Protein AF-A0AAT9GQH7-F1 (afdb_monomer)

Radius of gyration: 14.43 Å; Cα contacts (8 Å, |Δi|>4): 25; chains: 1; bounding box: 40×11×41 Å

Structure (mmCIF, N/CA/C/O backbone):
data_AF-A0AAT9GQH7-F1
#
_entry.id   AF-A0AAT9GQH7-F1
#
loop_
_atom_site.group_PDB
_atom_site.id
_atom_site.type_symbol
_atom_site.label_atom_id
_atom_site.label_alt_id
_atom_site.label_comp_id
_atom_site.label_asym_id
_atom_site.label_entity_id
_atom_site.label_seq_id
_atom_site.pdbx_PDB_ins_code
_atom_site.Cartn_x
_atom_site.Cartn_y
_atom_site.Cartn_z
_atom_site.occupancy
_atom_site.B_iso_or_equiv
_atom_site.auth_seq_id
_atom_site.auth_comp_id
_atom_site.auth_asym_id
_atom_site.auth_atom_id
_atom_site.pdbx_PDB_model_num
ATOM 1 N N . MET A 1 1 ? -27.029 3.716 5.736 1.00 59.22 1 MET A N 1
ATOM 2 C CA . MET A 1 1 ? -26.148 3.638 6.926 1.00 59.22 1 MET A CA 1
ATOM 3 C C . MET A 1 1 ? -24.811 4.281 6.576 1.00 59.22 1 MET A C 1
ATOM 5 O O . MET A 1 1 ? -24.301 3.985 5.505 1.00 59.22 1 MET A O 1
ATOM 9 N N . LYS A 1 2 ? -24.273 5.195 7.398 1.00 79.38 2 LYS A N 1
ATOM 10 C CA . LYS A 1 2 ? -22.927 5.759 7.172 1.00 79.38 2 LYS A CA 1
ATOM 11 C C . LYS A 1 2 ? -21.887 4.724 7.609 1.00 79.38 2 LYS A C 1
ATOM 13 O O . LYS A 1 2 ? -22.000 4.195 8.711 1.00 79.38 2 LYS A O 1
ATOM 18 N N . LEU A 1 3 ? -20.917 4.420 6.749 1.00 78.75 3 LEU A N 1
ATOM 19 C CA . LEU A 1 3 ? -19.838 3.491 7.088 1.00 78.75 3 LEU A CA 1
ATOM 20 C C . LEU A 1 3 ? -18.914 4.134 8.135 1.00 78.75 3 LEU A C 1
ATOM 22 O O . LEU A 1 3 ? -18.633 5.333 8.036 1.00 78.75 3 LEU A O 1
ATOM 26 N N . PRO A 1 4 ? -18.431 3.374 9.132 1.00 86.62 4 PRO A N 1
ATOM 27 C CA . PRO A 1 4 ? -17.486 3.903 10.100 1.00 86.62 4 PRO A CA 1
ATOM 28 C C . PRO A 1 4 ? -16.155 4.256 9.405 1.00 86.62 4 PRO A C 1
ATOM 30 O O . PRO A 1 4 ? -15.715 3.511 8.524 1.00 86.62 4 PRO A O 1
ATOM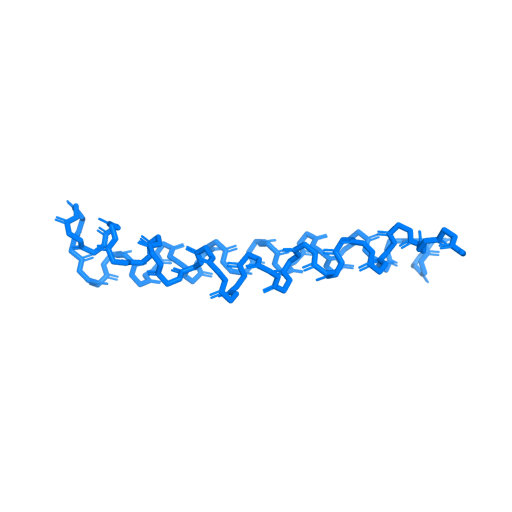 33 N N . PRO A 1 5 ? -15.466 5.342 9.808 1.00 83.81 5 PRO A N 1
ATOM 34 C CA . PRO A 1 5 ? -14.229 5.797 9.161 1.00 83.81 5 PRO A CA 1
ATOM 35 C C . PRO A 1 5 ? -13.134 4.726 9.072 1.00 83.81 5 PRO A C 1
ATOM 37 O O . PRO A 1 5 ? -12.415 4.668 8.081 1.00 83.81 5 PRO A O 1
ATOM 40 N N . ARG A 1 6 ? -13.046 3.838 10.076 1.00 86.25 6 ARG A N 1
ATOM 41 C CA . ARG A 1 6 ? -12.103 2.705 10.101 1.00 86.25 6 ARG A CA 1
ATOM 42 C C . ARG A 1 6 ? -12.333 1.740 8.934 1.00 86.25 6 ARG A C 1
ATOM 44 O O . ARG A 1 6 ? -11.388 1.331 8.271 1.00 86.25 6 ARG A O 1
ATOM 51 N N . LEU A 1 7 ? -13.598 1.418 8.659 1.00 85.75 7 LEU A N 1
ATOM 52 C CA . LEU A 1 7 ? -13.982 0.539 7.556 1.00 85.75 7 LEU A CA 1
ATOM 53 C C . LEU A 1 7 ? -13.733 1.216 6.204 1.00 85.75 7 LEU A C 1
ATOM 55 O O . LEU A 1 7 ? -13.295 0.568 5.264 1.00 85.75 7 LEU A O 1
ATOM 59 N N . LEU A 1 8 ? -13.959 2.527 6.125 1.00 87.75 8 LEU A N 1
ATOM 60 C CA . LEU A 1 8 ? -1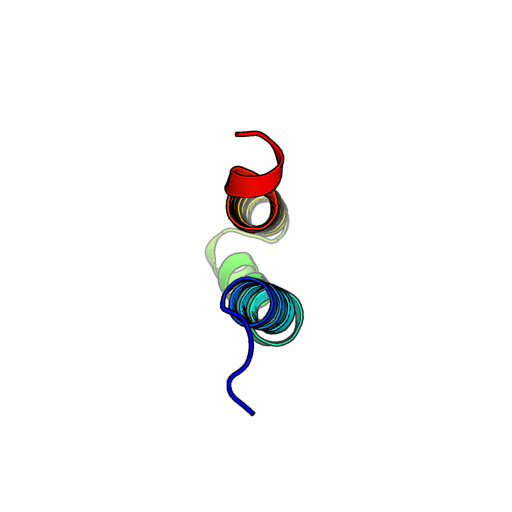3.698 3.324 4.927 1.00 87.75 8 LEU A CA 1
ATOM 61 C C . LEU A 1 8 ? -12.199 3.339 4.579 1.00 87.75 8 LEU A C 1
ATOM 63 O O . LEU A 1 8 ? -11.839 3.099 3.430 1.00 87.75 8 LEU A O 1
ATOM 67 N N . PHE A 1 9 ? -11.329 3.521 5.579 1.00 85.81 9 PHE A N 1
ATOM 68 C CA . PHE A 1 9 ? -9.875 3.405 5.420 1.00 85.81 9 PHE A CA 1
ATOM 69 C C . PHE A 1 9 ? -9.444 2.005 4.981 1.00 85.81 9 PHE A C 1
ATOM 71 O O . PHE A 1 9 ? -8.678 1.879 4.031 1.00 85.81 9 PHE A O 1
ATOM 78 N N . LEU A 1 10 ? -9.977 0.958 5.619 1.00 88.62 10 LEU A N 1
ATOM 79 C CA . LEU A 1 10 ? -9.691 -0.425 5.234 1.00 88.62 10 LEU A CA 1
ATOM 80 C C . LEU A 1 10 ? -10.056 -0.684 3.763 1.00 88.62 10 LEU A C 1
ATOM 82 O O . LEU A 1 10 ? -9.259 -1.253 3.021 1.00 88.62 10 LEU A O 1
ATOM 86 N N . ILE A 1 11 ? -11.235 -0.226 3.330 1.00 90.25 11 ILE A N 1
ATOM 87 C CA . ILE A 1 11 ? -11.698 -0.363 1.943 1.00 90.25 11 ILE A CA 1
ATOM 88 C C . ILE A 1 11 ? -10.755 0.365 0.979 1.00 90.25 11 ILE A C 1
ATOM 90 O O . ILE A 1 11 ? -10.371 -0.214 -0.033 1.00 90.25 11 ILE A O 1
ATOM 94 N N . ILE A 1 12 ? -10.349 1.601 1.287 1.00 89.56 12 ILE A N 1
ATOM 95 C CA . ILE A 1 12 ? -9.411 2.365 0.448 1.00 89.56 12 ILE A CA 1
ATOM 96 C C . ILE A 1 12 ? -8.075 1.628 0.319 1.00 89.56 12 ILE A C 1
ATOM 98 O O . ILE A 1 12 ? -7.559 1.490 -0.789 1.00 89.56 12 ILE A O 1
ATOM 102 N N . THR A 1 13 ? -7.539 1.110 1.424 1.00 89.31 13 THR A N 1
ATOM 103 C CA . THR A 1 13 ? -6.285 0.350 1.425 1.00 89.31 13 THR A CA 1
ATOM 104 C C . THR A 1 13 ? -6.398 -0.909 0.567 1.00 89.31 13 THR A C 1
ATOM 106 O O . THR A 1 13 ? -5.542 -1.155 -0.280 1.00 89.31 13 THR A O 1
ATOM 109 N N . VAL A 1 14 ? -7.487 -1.672 0.698 1.00 90.00 14 VAL A N 1
ATOM 110 C CA . VAL A 1 14 ? -7.737 -2.857 -0.141 1.00 90.00 14 VAL A CA 1
ATOM 111 C C . VAL A 1 14 ? -7.867 -2.482 -1.621 1.00 90.00 14 VAL A C 1
ATOM 113 O O . VAL A 1 14 ? -7.270 -3.137 -2.476 1.00 90.00 14 VAL A O 1
ATOM 116 N N .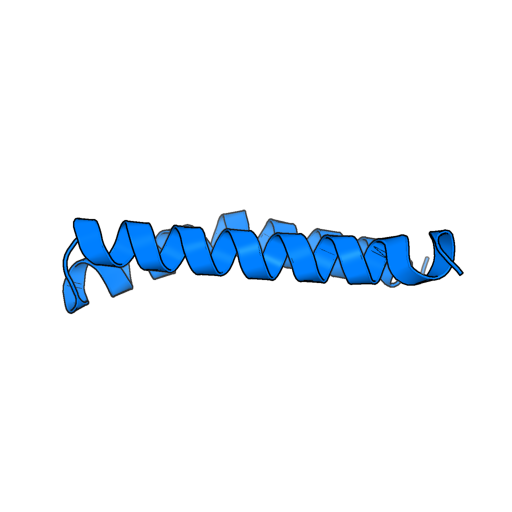 LEU A 1 15 ? -8.592 -1.406 -1.940 1.00 91.06 15 LEU A N 1
ATOM 117 C CA . LEU A 1 15 ? -8.730 -0.921 -3.315 1.00 91.06 15 LEU A CA 1
ATOM 118 C C . LEU A 1 15 ? -7.389 -0.492 -3.911 1.00 91.06 15 LEU A C 1
ATOM 120 O O . LEU A 1 15 ? -7.128 -0.783 -5.076 1.00 91.06 15 LEU A O 1
ATOM 124 N N . PHE A 1 16 ? -6.516 0.138 -3.125 1.00 89.88 16 PHE A N 1
ATOM 125 C CA . PHE A 1 16 ? -5.161 0.459 -3.566 1.00 89.88 16 PHE A CA 1
ATOM 126 C C . PHE A 1 16 ? -4.391 -0.808 -3.964 1.00 89.88 16 PHE A C 1
ATOM 128 O O . PHE A 1 16 ? -3.817 -0.865 -5.054 1.00 89.88 16 PHE A O 1
ATOM 135 N N . PHE A 1 17 ? -4.431 -1.852 -3.132 1.00 86.81 17 PHE A N 1
ATOM 136 C CA . PHE A 1 17 ? -3.751 -3.115 -3.427 1.00 86.81 17 PHE A CA 1
ATOM 137 C C . PHE A 1 17 ? -4.297 -3.813 -4.677 1.00 86.81 17 PHE A C 1
ATOM 139 O O . PHE A 1 17 ? -3.510 -4.308 -5.480 1.00 86.81 17 PHE A O 1
ATOM 146 N N . ILE A 1 18 ? -5.616 -3.825 -4.877 1.00 86.69 18 ILE A N 1
ATOM 147 C CA . ILE A 1 18 ? -6.235 -4.553 -5.996 1.00 86.69 18 ILE A CA 1
ATOM 148 C C . ILE A 1 18 ? -6.158 -3.762 -7.306 1.00 86.69 18 ILE A C 1
ATOM 150 O O . ILE A 1 18 ? -5.823 -4.324 -8.346 1.00 86.69 18 ILE A O 1
ATOM 154 N N . ALA A 1 19 ? -6.478 -2.467 -7.273 1.00 87.75 19 ALA A N 1
ATOM 155 C CA . ALA A 1 19 ? -6.690 -1.679 -8.485 1.00 87.75 19 ALA A CA 1
ATOM 156 C C . ALA A 1 19 ? -5.477 -0.834 -8.890 1.00 87.75 19 ALA A C 1
ATOM 158 O O . ALA A 1 19 ? -5.268 -0.602 -10.077 1.00 87.75 19 ALA A O 1
ATOM 159 N N . ILE A 1 20 ? -4.685 -0.358 -7.925 1.00 87.56 20 ILE A N 1
ATOM 160 C CA . ILE A 1 20 ? -3.611 0.615 -8.188 1.00 87.56 20 ILE A CA 1
ATOM 161 C C . ILE A 1 20 ? -2.245 -0.067 -8.206 1.00 87.56 20 ILE A C 1
ATOM 163 O O . ILE A 1 20 ? -1.379 0.296 -9.001 1.00 87.56 20 ILE A O 1
ATOM 167 N N . SER A 1 21 ? -2.050 -1.084 -7.367 1.00 87.06 21 SER A N 1
ATOM 168 C CA . SER A 1 21 ? -0.725 -1.660 -7.152 1.00 87.06 21 SER A CA 1
ATOM 169 C C . SER A 1 21 ? -0.154 -2.376 -8.382 1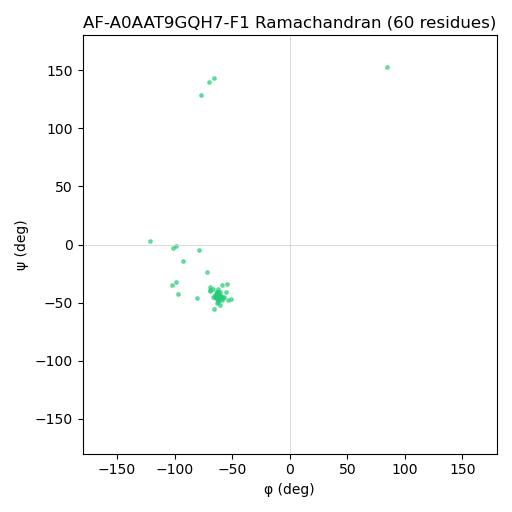.00 87.06 21 SER A C 1
ATOM 171 O O . SER A 1 21 ? 1.030 -2.227 -8.678 1.00 87.06 21 SER A O 1
ATOM 173 N N . LEU A 1 22 ? -0.999 -3.085 -9.136 1.00 82.69 22 LEU A N 1
ATOM 174 C CA . LEU A 1 22 ? -0.611 -3.776 -10.365 1.00 82.69 22 LEU A CA 1
ATOM 175 C C . LEU A 1 22 ? -0.183 -2.783 -11.462 1.00 82.69 22 LEU A C 1
ATOM 177 O O . LEU A 1 22 ? 0.959 -2.882 -11.916 1.00 82.69 22 LEU A O 1
ATOM 181 N N . PRO A 1 23 ? -1.013 -1.793 -11.857 1.00 86.94 23 PRO A N 1
ATOM 182 C CA . PRO A 1 23 ? -0.599 -0.763 -12.813 1.00 86.94 23 PRO A CA 1
ATOM 183 C C . PRO A 1 23 ? 0.663 -0.011 -12.387 1.00 86.94 23 PRO A C 1
ATOM 185 O O . PRO A 1 23 ? 1.540 0.238 -13.215 1.00 86.94 23 PRO A O 1
ATOM 188 N N . LEU A 1 24 ? 0.778 0.316 -11.096 1.00 87.88 24 LEU A N 1
ATOM 189 C CA . LEU A 1 24 ? 1.939 1.018 -10.557 1.00 87.88 24 LEU A CA 1
ATOM 190 C C . LEU A 1 24 ? 3.215 0.181 -10.693 1.00 87.88 24 LEU A C 1
ATOM 192 O O . LEU A 1 24 ? 4.240 0.706 -11.11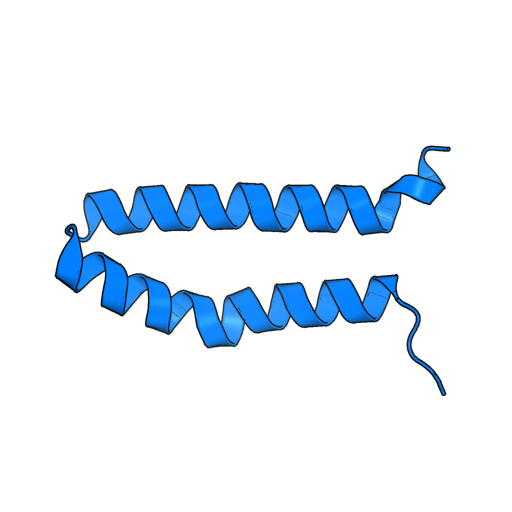9 1.00 87.88 24 LEU A O 1
ATOM 196 N N . ASN A 1 25 ? 3.145 -1.120 -10.403 1.00 88.12 25 ASN A N 1
ATOM 197 C CA . ASN A 1 25 ? 4.289 -2.013 -10.550 1.00 88.12 25 ASN A CA 1
ATOM 198 C C . ASN A 1 25 ? 4.748 -2.129 -12.011 1.00 88.12 25 ASN A C 1
ATOM 200 O O . ASN A 1 25 ? 5.949 -2.090 -12.272 1.00 88.12 25 ASN A O 1
ATOM 204 N N . TYR A 1 26 ? 3.819 -2.218 -12.969 1.00 87.94 26 TYR A N 1
ATOM 205 C CA . TYR A 1 26 ? 4.164 -2.233 -14.397 1.00 87.94 26 TYR A CA 1
ATOM 206 C C . TYR A 1 26 ? 4.819 -0.921 -14.844 1.00 87.94 26 TYR A C 1
ATOM 208 O O . TYR A 1 26 ? 5.866 -0.948 -15.494 1.00 87.94 26 TYR A O 1
ATOM 216 N N . ALA A 1 27 ? 4.245 0.221 -14.455 1.00 90.31 27 ALA A N 1
ATOM 217 C CA . ALA A 1 27 ? 4.792 1.532 -14.788 1.00 90.31 27 ALA A CA 1
ATOM 218 C C . ALA A 1 27 ? 6.195 1.730 -14.190 1.00 90.31 27 ALA A C 1
ATOM 220 O O . ALA A 1 27 ? 7.126 2.099 -14.906 1.00 90.31 27 ALA A O 1
ATOM 221 N N . LEU A 1 28 ? 6.380 1.413 -12.904 1.00 91.00 28 LEU A N 1
ATOM 222 C CA . LEU A 1 28 ? 7.679 1.520 -12.237 1.00 91.00 28 LEU A CA 1
ATOM 223 C C . LEU A 1 28 ? 8.704 0.550 -12.825 1.00 91.00 28 LEU A C 1
ATOM 225 O O . LEU A 1 28 ? 9.830 0.954 -13.100 1.00 91.00 28 LEU A O 1
ATOM 229 N N . SER A 1 29 ? 8.314 -0.697 -13.093 1.00 92.12 29 SER A N 1
ATOM 230 C CA . SER A 1 29 ? 9.211 -1.690 -13.699 1.00 92.12 29 SER A CA 1
ATOM 231 C C . SER A 1 29 ? 9.746 -1.229 -15.055 1.00 92.12 29 SER A C 1
ATOM 233 O O . SER A 1 29 ? 10.908 -1.485 -15.363 1.00 92.12 29 SER A O 1
ATOM 235 N N . SER A 1 30 ? 8.933 -0.508 -15.838 1.00 89.31 30 SER A N 1
ATOM 236 C CA . SER A 1 30 ? 9.356 0.063 -17.124 1.00 89.31 30 SER A CA 1
ATOM 237 C C . SER A 1 30 ? 10.321 1.250 -16.998 1.00 89.31 30 SER A C 1
ATOM 239 O O . SER A 1 30 ? 11.075 1.517 -17.929 1.00 89.31 30 SER A O 1
ATOM 241 N N . LEU A 1 31 ? 10.320 1.946 -15.854 1.00 92.56 31 LEU A N 1
ATOM 242 C CA . LEU A 1 31 ? 11.107 3.161 -15.634 1.00 92.56 31 LEU A CA 1
ATOM 243 C C . LEU A 1 31 ? 12.436 2.892 -14.917 1.00 92.56 31 LEU A C 1
ATOM 245 O O . LEU A 1 31 ? 13.453 3.482 -15.271 1.00 92.56 31 LEU A O 1
ATOM 249 N N . ILE A 1 32 ? 12.424 2.031 -13.894 1.00 91.88 32 ILE A N 1
ATOM 250 C CA . ILE A 1 32 ? 13.568 1.820 -12.985 1.00 91.88 32 ILE A CA 1
ATOM 251 C C . ILE A 1 32 ? 14.074 0.371 -12.952 1.00 91.88 32 ILE A C 1
ATOM 253 O O . ILE A 1 32 ? 15.002 0.063 -12.203 1.00 91.88 32 ILE A O 1
ATOM 257 N N . GLY A 1 33 ? 13.489 -0.514 -13.766 1.00 91.88 33 GLY A N 1
ATOM 258 C CA . GLY A 1 33 ? 13.786 -1.945 -13.785 1.00 91.88 33 GLY A CA 1
ATOM 259 C C . GLY A 1 33 ? 12.999 -2.738 -12.735 1.00 91.88 33 GLY A C 1
ATOM 260 O O . GLY A 1 33 ? 12.610 -2.216 -11.690 1.00 91.88 33 GLY A O 1
ATOM 261 N N . VAL A 1 34 ? 12.762 -4.022 -13.023 1.00 90.88 34 VAL A N 1
ATOM 262 C CA . VAL A 1 34 ? 11.883 -4.909 -12.232 1.00 90.88 34 VAL A CA 1
ATOM 263 C C . VAL A 1 34 ? 12.390 -5.108 -10.799 1.00 90.88 34 VAL A C 1
ATOM 265 O O . VAL A 1 34 ? 11.600 -5.087 -9.856 1.00 90.88 34 VAL A O 1
ATOM 268 N N . GLU A 1 35 ? 13.703 -5.267 -10.618 1.00 88.12 35 GLU A N 1
ATOM 269 C CA . GLU A 1 35 ? 14.326 -5.488 -9.304 1.00 88.12 35 GLU A CA 1
ATOM 270 C C . GLU A 1 35 ? 14.095 -4.291 -8.369 1.00 88.12 35 GLU A C 1
ATOM 272 O O . GLU A 1 35 ? 13.589 -4.443 -7.255 1.00 88.12 35 GLU A O 1
ATOM 277 N N . ASN A 1 36 ? 14.370 -3.080 -8.864 1.00 90.50 36 ASN A N 1
ATOM 278 C CA . ASN A 1 36 ? 14.178 -1.845 -8.107 1.00 90.50 36 ASN A CA 1
ATOM 279 C C . ASN A 1 36 ? 12.691 -1.541 -7.88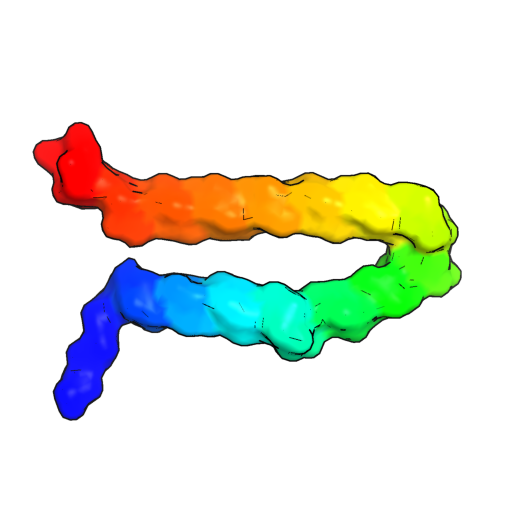2 1.00 90.50 36 ASN A C 1
ATOM 281 O O . ASN A 1 36 ? 12.305 -1.135 -6.786 1.00 90.50 36 ASN A O 1
ATOM 285 N N . ALA A 1 37 ? 11.840 -1.771 -8.887 1.00 91.69 37 ALA A N 1
ATOM 286 C CA . ALA A 1 37 ? 10.395 -1.590 -8.761 1.00 91.69 37 ALA A CA 1
ATOM 287 C C . ALA A 1 37 ? 9.798 -2.504 -7.684 1.00 91.69 37 ALA A C 1
ATOM 289 O O . ALA A 1 37 ? 8.995 -2.047 -6.873 1.00 91.69 37 ALA A O 1
ATOM 290 N N . THR A 1 38 ? 10.256 -3.755 -7.604 1.00 89.00 38 THR A N 1
ATOM 291 C CA . THR A 1 38 ? 9.823 -4.702 -6.568 1.00 89.00 38 THR A CA 1
ATOM 292 C C . THR A 1 38 ? 10.163 -4.191 -5.166 1.00 89.00 38 THR A C 1
ATOM 294 O O . THR A 1 38 ? 9.303 -4.199 -4.283 1.00 89.00 38 THR A O 1
ATOM 297 N N . ALA A 1 39 ? 11.385 -3.686 -4.961 1.00 89.38 39 ALA A N 1
ATOM 298 C CA 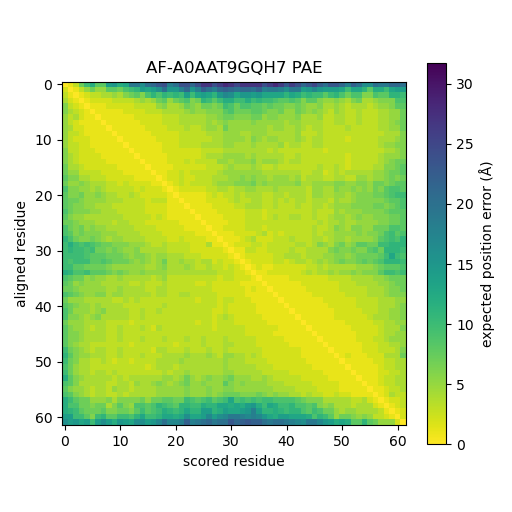. ALA A 1 39 ? 11.802 -3.115 -3.680 1.00 89.38 39 ALA A CA 1
ATOM 299 C C . ALA A 1 39 ? 10.976 -1.872 -3.296 1.00 89.38 39 ALA A C 1
ATOM 301 O O . ALA A 1 39 ? 10.532 -1.747 -2.152 1.00 89.38 39 ALA A O 1
AT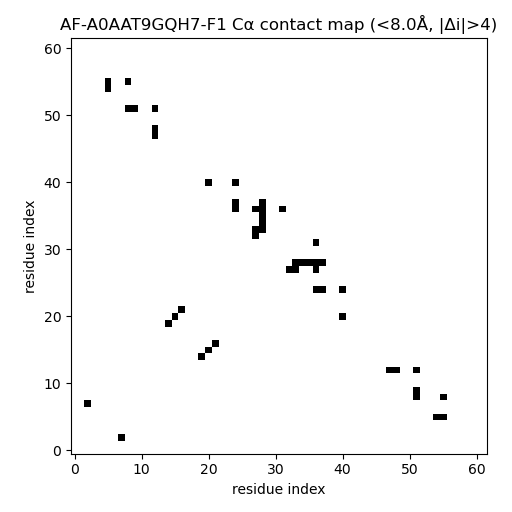OM 302 N N . VAL A 1 40 ? 10.713 -0.979 -4.257 1.00 90.12 40 VAL A N 1
ATOM 303 C CA . VAL A 1 40 ? 9.885 0.222 -4.048 1.00 90.12 40 VAL A CA 1
ATOM 304 C C . VAL A 1 40 ? 8.445 -0.152 -3.695 1.00 90.12 40 VAL A C 1
ATOM 306 O O . VAL A 1 40 ? 7.890 0.384 -2.734 1.00 90.12 40 VAL A O 1
ATOM 309 N N . MET A 1 41 ? 7.844 -1.099 -4.418 1.00 90.62 41 MET A N 1
ATOM 310 C CA . MET A 1 41 ? 6.481 -1.558 -4.143 1.00 90.62 41 MET A CA 1
ATOM 311 C C . MET A 1 41 ? 6.375 -2.215 -2.766 1.00 90.62 41 MET A C 1
ATOM 313 O O . MET A 1 41 ? 5.447 -1.907 -2.019 1.00 90.62 41 MET A O 1
ATOM 317 N N . ALA A 1 42 ? 7.353 -3.040 -2.381 1.00 88.94 42 ALA A N 1
ATOM 318 C CA . ALA A 1 42 ? 7.405 -3.628 -1.045 1.00 88.94 42 ALA A CA 1
ATOM 319 C C . ALA A 1 42 ? 7.468 -2.552 0.055 1.00 88.94 42 ALA A C 1
ATOM 321 O O . ALA A 1 42 ? 6.721 -2.628 1.033 1.00 88.94 42 ALA A O 1
ATOM 322 N N . ALA A 1 43 ? 8.296 -1.516 -0.122 1.00 92.25 43 ALA A N 1
ATOM 323 C CA . ALA A 1 43 ? 8.375 -0.398 0.818 1.00 92.25 43 ALA A CA 1
ATOM 324 C C . ALA A 1 43 ? 7.039 0.357 0.928 1.00 92.25 43 ALA A C 1
ATOM 326 O O . ALA A 1 43 ? 6.563 0.608 2.039 1.00 92.25 43 ALA A O 1
ATOM 327 N N . ILE A 1 44 ? 6.394 0.657 -0.206 1.00 91.06 44 ILE A N 1
ATOM 328 C CA . ILE A 1 44 ? 5.067 1.292 -0.237 1.00 91.06 44 ILE A CA 1
ATOM 329 C C . ILE A 1 44 ? 4.055 0.436 0.528 1.00 91.06 44 ILE A C 1
ATOM 331 O O . ILE A 1 44 ? 3.324 0.966 1.361 1.00 91.06 44 ILE A O 1
ATOM 335 N N . TYR A 1 45 ? 4.031 -0.878 0.302 1.00 90.31 45 TYR A N 1
ATOM 336 C CA . TYR A 1 45 ? 3.094 -1.785 0.966 1.00 90.31 45 TYR A CA 1
ATOM 337 C C . TYR A 1 45 ? 3.281 -1.826 2.481 1.00 90.31 45 TYR A C 1
ATOM 339 O O . TYR A 1 45 ? 2.288 -1.777 3.211 1.00 90.31 45 TYR A O 1
ATOM 347 N N . ILE A 1 46 ? 4.528 -1.875 2.958 1.00 91.69 46 ILE A N 1
ATOM 348 C CA . ILE A 1 46 ? 4.838 -1.861 4.394 1.00 91.69 46 ILE A CA 1
ATOM 349 C C . ILE A 1 46 ? 4.356 -0.552 5.025 1.00 91.69 46 ILE A C 1
ATOM 351 O O . ILE A 1 46 ? 3.670 -0.584 6.048 1.00 91.69 46 ILE A O 1
ATOM 355 N N . ILE A 1 47 ? 4.651 0.590 4.396 1.00 91.88 47 ILE A N 1
ATOM 356 C CA . ILE A 1 47 ? 4.243 1.908 4.901 1.00 91.88 47 ILE A CA 1
ATOM 357 C C . ILE A 1 47 ? 2.717 2.024 4.924 1.00 91.88 47 ILE A C 1
ATOM 359 O O . ILE A 1 47 ? 2.143 2.371 5.956 1.00 91.88 47 ILE A O 1
ATOM 363 N N . LEU A 1 48 ? 2.046 1.705 3.815 1.00 90.00 48 LEU A N 1
ATOM 364 C CA . LEU A 1 48 ? 0.593 1.849 3.700 1.00 90.00 48 LEU A CA 1
ATOM 365 C C . LEU A 1 48 ? -0.133 0.940 4.696 1.00 90.00 48 LEU A C 1
ATOM 367 O O . LEU A 1 48 ? -1.080 1.374 5.354 1.00 90.00 48 LEU A O 1
ATOM 371 N N . THR A 1 49 ? 0.340 -0.298 4.853 1.00 88.25 49 THR A N 1
ATOM 372 C CA . THR A 1 49 ? -0.217 -1.256 5.817 1.00 88.25 49 THR A CA 1
ATOM 373 C C . THR A 1 49 ? 0.026 -0.796 7.251 1.00 88.25 49 THR A C 1
ATOM 375 O O . THR A 1 49 ? -0.908 -0.801 8.049 1.00 88.25 49 THR A O 1
ATOM 378 N N . GLY A 1 50 ? 1.239 -0.335 7.572 1.00 90.69 50 GLY A N 1
ATOM 379 C CA . GLY A 1 50 ? 1.588 0.165 8.903 1.00 90.69 50 GLY A CA 1
ATOM 380 C C . GLY A 1 50 ? 0.778 1.397 9.306 1.00 90.69 50 GLY A C 1
ATOM 381 O O . GLY A 1 50 ? 0.217 1.431 10.399 1.00 90.69 50 GLY A O 1
ATOM 382 N N . VAL A 1 51 ? 0.635 2.374 8.404 1.00 89.75 51 VAL A N 1
ATOM 383 C CA . VAL A 1 51 ? -0.200 3.568 8.628 1.00 89.75 51 VAL A CA 1
ATOM 384 C C . VAL A 1 51 ? -1.669 3.181 8.782 1.00 89.75 51 VAL A C 1
ATOM 386 O O . VAL A 1 51 ? -2.330 3.661 9.701 1.00 89.75 51 VAL A O 1
ATOM 389 N N . THR A 1 52 ? -2.178 2.287 7.929 1.00 89.31 52 THR A N 1
ATOM 390 C CA . THR A 1 52 ? -3.572 1.818 8.008 1.00 89.31 52 THR A CA 1
ATOM 391 C C . THR A 1 52 ? -3.838 1.119 9.339 1.00 89.31 52 THR A C 1
ATOM 393 O O . THR A 1 52 ? -4.816 1.437 10.013 1.00 89.31 52 THR A O 1
ATOM 396 N N . PHE A 1 53 ? -2.956 0.205 9.748 1.00 88.50 53 PHE A N 1
ATOM 397 C CA . PHE A 1 53 ? -3.058 -0.499 11.023 1.00 88.50 53 PHE A CA 1
ATOM 398 C C . PHE A 1 53 ? -3.002 0.481 12.198 1.00 88.50 53 PHE A C 1
ATOM 400 O O . PHE A 1 53 ? -3.914 0.507 13.024 1.00 88.50 53 PHE A O 1
ATOM 407 N N . GLY A 1 54 ? -1.980 1.341 12.224 1.00 88.56 54 GLY A N 1
ATOM 408 C CA . GLY A 1 54 ? -1.818 2.361 13.252 1.00 88.56 54 GLY A CA 1
ATOM 409 C C . GLY A 1 5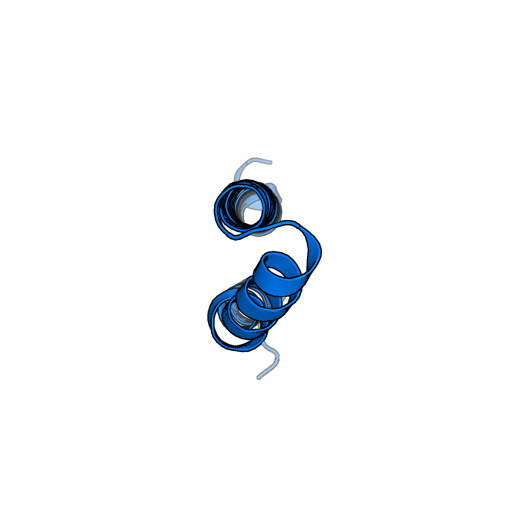4 ? -3.067 3.223 13.386 1.00 88.56 54 GLY A C 1
ATOM 410 O O . GLY A 1 54 ? -3.576 3.372 14.484 1.00 88.56 54 GLY A O 1
ATOM 411 N N . TRP A 1 55 ? -3.628 3.713 12.280 1.00 86.12 55 TRP A N 1
ATOM 412 C CA . TRP A 1 55 ? -4.808 4.580 12.299 1.00 86.12 55 TRP A CA 1
ATOM 413 C C . TRP A 1 55 ? -6.099 3.865 12.720 1.00 86.12 55 TRP A C 1
ATOM 415 O O . TRP A 1 55 ? -6.920 4.440 13.439 1.00 86.12 55 TRP A O 1
ATOM 425 N N . ILE A 1 56 ? -6.300 2.616 12.282 1.00 87.81 56 ILE A N 1
ATOM 426 C CA . ILE A 1 56 ? -7.488 1.826 12.640 1.00 87.81 56 ILE A CA 1
ATOM 427 C C . ILE A 1 56 ? -7.505 1.533 14.141 1.00 87.81 56 ILE A C 1
ATOM 429 O O . ILE A 1 56 ? -8.551 1.703 14.773 1.00 87.81 56 ILE A O 1
ATOM 433 N N . PHE A 1 57 ? -6.359 1.134 14.693 1.00 85.44 57 PHE A N 1
ATOM 434 C CA . PHE A 1 57 ? -6.238 0.679 16.077 1.00 85.44 57 PHE A CA 1
ATOM 435 C C . PHE A 1 57 ? -5.717 1.756 17.038 1.00 85.44 57 PHE A C 1
ATOM 437 O O . PHE A 1 57 ? -5.646 1.504 18.233 1.00 85.44 57 PHE A O 1
ATOM 444 N N . TYR A 1 58 ? -5.398 2.971 16.575 1.00 83.50 58 TYR A N 1
ATOM 445 C CA . TYR A 1 58 ? -4.824 4.038 17.413 1.00 83.50 58 TYR A CA 1
ATOM 446 C C . TYR A 1 58 ? -5.626 4.285 18.698 1.00 83.50 58 TYR A C 1
ATOM 448 O O . TYR A 1 58 ? -5.065 4.346 19.785 1.00 83.50 58 TYR A O 1
ATOM 456 N N . LYS A 1 59 ? -6.955 4.378 18.565 1.00 74.00 59 LYS A N 1
ATOM 457 C CA . LYS A 1 59 ? -7.890 4.584 19.686 1.00 74.00 59 LYS A CA 1
ATOM 458 C C . LYS A 1 59 ? -8.187 3.321 20.498 1.00 74.00 59 LYS A C 1
ATOM 460 O O . LYS A 1 59 ? -8.967 3.385 21.433 1.00 74.00 59 LYS A O 1
ATOM 465 N N . ASP A 1 60 ? -7.669 2.174 20.079 1.00 76.88 60 ASP A N 1
ATOM 466 C CA . ASP A 1 60 ? -7.793 0.927 20.831 1.00 76.88 60 ASP A CA 1
ATOM 467 C C . ASP A 1 60 ? -6.569 0.738 21.757 1.00 76.88 60 ASP A C 1
ATOM 469 O O . ASP A 1 60 ? -6.616 -0.070 22.679 1.00 76.88 60 ASP A O 1
ATOM 473 N N . PHE A 1 61 ? -5.493 1.511 21.543 1.00 72.31 61 PHE A N 1
ATOM 474 C CA . PHE A 1 61 ? -4.283 1.542 22.376 1.00 72.31 61 PHE A CA 1
ATOM 475 C C . PHE A 1 61 ? -4.216 2.739 23.348 1.00 72.31 61 PHE A C 1
ATOM 477 O O . PHE A 1 61 ? -3.259 2.826 24.118 1.00 72.31 61 PHE A O 1
ATOM 484 N N . TYR A 1 62 ? -5.192 3.653 23.307 1.00 58.16 62 TYR A N 1
ATOM 485 C CA . TYR A 1 62 ? -5.291 4.865 24.133 1.00 58.16 62 TYR A CA 1
ATOM 486 C C . TYR A 1 62 ? -6.729 5.050 24.614 1.00 58.16 62 TYR A C 1
ATOM 488 O O . TYR A 1 62 ? -6.920 5.402 25.797 1.00 58.16 62 TYR A O 1
#

Solvent-accessible surface area (backbone atoms only — not comparable to full-atom values): 3548 Å² total; per-residue (Å²): 134,86,78,56,69,56,59,52,51,51,49,52,54,52,47,41,59,70,68,45,44,57,61,48,46,57,55,37,25,76,75,65,37,59,73,54,26,51,54,52,51,52,51,52,51,53,52,54,50,49,52,50,49,49,65,62,44,47,76,77,78,106

Foldseek 3Di:
DDDDVLVVLVVVLVCCVPPVLVVQLVVCCVPPNNVVSVVVSVVVNVVSVVVSVCVSCVVVVD

pLDDT: mean 86.87, std 6.59, range [58.16, 92.56]

Organism: NCBI:txid2049879

Sequence (62 aa):
MKLPPRLLFLIITVLFFIAISLPLNYALSSLIGVENATAVMAAIYIILTGVTFGWIFYKDFY

Secondary structure (DSSP, 8-state):
-PPPHHHHHHHHHHHIIIIIHHHHHHHHHHHH-HHHHHHHHHHHHHHHHHHHHHHHHGGG--

Mean predicted aligned error: 4.69 Å